Protein AF-A0A378VVY7-F1 (afdb_monomer_lite)

Sequence (62 aa):
MGSILKKIHKIIDGQENTGGFLILLSSNDKFSSFDSYDDWVENLEILKEYLQESHWIIKWVG

Secondary structure (DSSP, 8-state):
-------EEEEEE-TTTTSSEEEEEESSTT--TTSEEEEEESSHHHHHHHHHHTT-------

Organism: Neisseria gonorrhoeae (NCBI:txid485)

Radius of gyration: 12.65 Å; chains: 1; bounding box: 23×32×27 Å

pLDDT: mean 76.57, std 13.12, range [36.31, 91.12]

Foldseek 3Di:
DDPPQPKDWDWDPCCVPPQWIKIKIASDPVCDPPGIDIDIDNDDVVVVVVVVVVPDDDDDDD

Structure (mmCIF, N/CA/C/O backbone):
data_AF-A0A378VVY7-F1
#
_entry.id   AF-A0A378VVY7-F1
#
loop_
_atom_site.group_PDB
_atom_site.id
_atom_site.type_symbol
_atom_site.label_atom_id
_atom_site.label_alt_id
_atom_site.label_comp_id
_atom_site.label_asym_id
_atom_site.label_entity_id
_atom_site.label_seq_id
_atom_site.pdbx_PDB_ins_code
_atom_site.Cartn_x
_atom_site.Cartn_y
_atom_site.Cartn_z
_atom_site.occupancy
_atom_site.B_iso_or_equiv
_atom_site.auth_seq_id
_atom_site.auth_comp_id
_atom_site.auth_asym_id
_atom_site.auth_atom_id
_atom_site.pdbx_PDB_model_num
ATOM 1 N N . MET A 1 1 ? -14.628 18.169 -18.597 1.00 36.31 1 MET A N 1
ATOM 2 C CA . MET A 1 1 ? -14.274 16.745 -18.773 1.00 36.31 1 MET A CA 1
ATOM 3 C C . MET A 1 1 ? -13.523 16.285 -17.538 1.00 36.31 1 MET A C 1
ATOM 5 O O . MET A 1 1 ? -12.429 16.780 -17.311 1.00 36.31 1 MET A O 1
ATOM 9 N N . GLY A 1 2 ? -14.117 15.421 -16.715 1.00 42.81 2 GLY A N 1
ATOM 10 C CA . GLY A 1 2 ? -13.406 14.803 -15.596 1.00 42.81 2 GLY A CA 1
ATOM 11 C C . GLY A 1 2 ? -12.549 13.660 -16.122 1.00 42.81 2 GLY A C 1
ATOM 12 O O . GLY A 1 2 ? -13.085 12.690 -16.653 1.00 42.81 2 GLY A O 1
ATOM 13 N N . SER A 1 3 ? -11.230 13.789 -16.037 1.00 47.50 3 SER A N 1
ATOM 14 C CA . SER A 1 3 ? -10.321 12.687 -16.337 1.00 47.50 3 SER A CA 1
ATOM 15 C C . SER A 1 3 ? -10.520 11.611 -15.273 1.00 47.50 3 SER A C 1
ATOM 17 O O . SER A 1 3 ? -10.218 11.836 -14.103 1.00 47.50 3 SER A O 1
ATOM 19 N N . ILE A 1 4 ? -11.049 10.449 -15.656 1.00 50.47 4 ILE A N 1
ATOM 20 C CA . ILE A 1 4 ? -11.040 9.270 -14.788 1.00 50.47 4 ILE A CA 1
ATOM 21 C C . ILE A 1 4 ? -9.572 8.857 -14.675 1.00 50.47 4 ILE A C 1
ATOM 23 O O . ILE A 1 4 ? -9.020 8.269 -15.606 1.00 50.47 4 ILE A O 1
ATOM 27 N N . LEU A 1 5 ? -8.919 9.220 -13.569 1.00 53.12 5 LEU A N 1
ATOM 28 C CA . LEU A 1 5 ? -7.588 8.724 -13.236 1.00 53.12 5 LEU A CA 1
ATOM 29 C C . LEU A 1 5 ? -7.703 7.204 -13.083 1.00 53.12 5 LEU A C 1
ATOM 31 O O . LEU A 1 5 ? -8.182 6.707 -12.065 1.00 53.12 5 LEU A O 1
ATOM 35 N N . LYS A 1 6 ? -7.316 6.456 -14.120 1.00 54.56 6 LYS A N 1
ATOM 36 C CA . LYS A 1 6 ? -7.142 5.008 -14.012 1.00 54.56 6 LYS A CA 1
ATOM 37 C C . LYS A 1 6 ? -5.945 4.772 -13.101 1.00 54.56 6 LYS A C 1
ATOM 39 O O . LYS A 1 6 ? -4.808 4.859 -13.543 1.00 54.56 6 LYS A O 1
ATOM 44 N N . LYS A 1 7 ? -6.213 4.512 -11.825 1.00 66.44 7 LYS A N 1
ATOM 45 C CA . LYS A 1 7 ? -5.200 4.035 -10.890 1.00 66.44 7 LYS A CA 1
ATOM 46 C C . LYS A 1 7 ? -5.134 2.516 -10.980 1.00 66.44 7 LYS A C 1
ATOM 48 O O . LYS A 1 7 ? -6.133 1.830 -10.757 1.00 66.44 7 LYS A O 1
ATOM 53 N N . ILE A 1 8 ? -3.971 2.002 -11.345 1.00 64.19 8 ILE A N 1
ATOM 54 C CA . ILE A 1 8 ? -3.670 0.576 -11.334 1.00 64.19 8 ILE A CA 1
ATOM 55 C C . ILE A 1 8 ? -3.116 0.250 -9.957 1.00 64.19 8 ILE A C 1
ATOM 57 O O . ILE A 1 8 ? -2.218 0.927 -9.458 1.00 64.19 8 ILE A O 1
ATOM 61 N N . HIS A 1 9 ? -3.707 -0.773 -9.351 1.00 73.56 9 HIS A N 1
ATOM 62 C CA . HIS A 1 9 ? -3.370 -1.229 -8.016 1.00 73.56 9 HIS A CA 1
ATOM 63 C C . HIS A 1 9 ? -2.834 -2.647 -8.118 1.00 73.56 9 HIS A C 1
ATOM 65 O O . HIS A 1 9 ? -3.444 -3.494 -8.777 1.00 73.56 9 HIS A O 1
ATOM 71 N N . LYS A 1 10 ? -1.707 -2.911 -7.466 1.00 81.62 10 LYS A N 1
ATOM 72 C CA . LYS A 1 10 ? -1.172 -4.260 -7.307 1.00 81.62 10 LYS A CA 1
ATOM 73 C C . LYS A 1 10 ? -0.959 -4.511 -5.825 1.00 81.62 10 LYS A C 1
ATOM 75 O O . LYS A 1 10 ? -0.230 -3.767 -5.183 1.00 81.62 10 LYS A O 1
ATOM 80 N N . ILE A 1 11 ? -1.593 -5.555 -5.307 1.00 84.62 11 ILE A N 1
ATOM 81 C CA . ILE A 1 11 ? -1.361 -6.037 -3.947 1.00 84.62 11 ILE A CA 1
ATOM 82 C C . ILE A 1 11 ? -0.450 -7.251 -4.066 1.00 84.6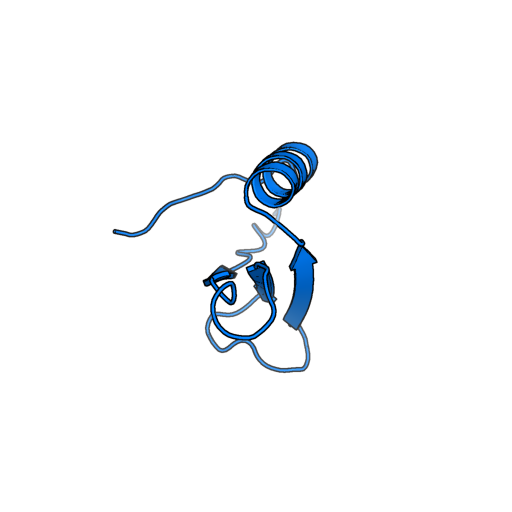2 11 ILE A C 1
ATOM 84 O O . ILE A 1 11 ? -0.749 -8.184 -4.815 1.00 84.62 11 IL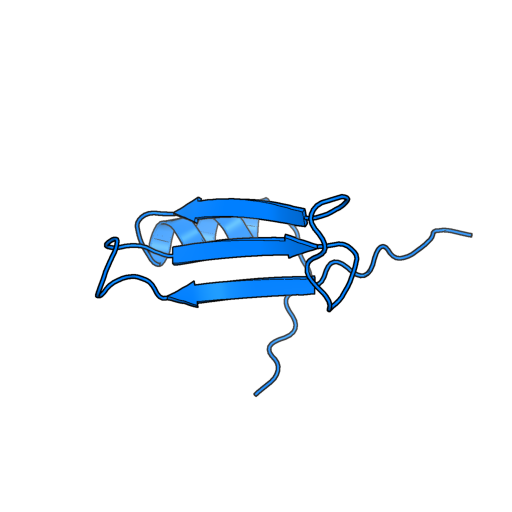E A O 1
ATOM 88 N N . ILE A 1 12 ? 0.680 -7.209 -3.377 1.00 86.12 12 ILE A N 1
ATOM 89 C CA . ILE A 1 12 ? 1.630 -8.311 -3.298 1.00 86.12 12 ILE A CA 1
ATOM 90 C C . ILE A 1 12 ? 1.506 -8.898 -1.899 1.00 86.12 12 ILE A C 1
ATOM 92 O O . ILE A 1 12 ? 1.735 -8.198 -0.913 1.00 86.12 12 ILE A O 1
ATOM 96 N N . ASP A 1 13 ? 1.132 -10.174 -1.827 1.00 86.00 13 ASP A N 1
ATOM 97 C CA . ASP A 1 13 ? 1.195 -10.927 -0.580 1.00 86.00 13 ASP A CA 1
ATOM 98 C C . ASP A 1 13 ? 2.664 -11.220 -0.264 1.00 86.00 13 ASP A C 1
ATOM 100 O O . ASP A 1 13 ? 3.351 -11.936 -0.997 1.00 86.00 13 ASP A O 1
ATOM 104 N N . GLY A 1 14 ? 3.159 -10.574 0.786 1.00 82.88 14 GLY A N 1
ATOM 105 C CA . GLY A 1 14 ? 4.511 -10.717 1.294 1.00 82.88 14 GLY A CA 1
ATOM 106 C C . GLY A 1 14 ? 4.560 -11.471 2.616 1.00 82.88 14 GLY A C 1
ATOM 107 O O . GLY A 1 14 ? 5.595 -11.395 3.276 1.00 82.88 14 GLY A O 1
ATOM 108 N N . GLN A 1 15 ? 3.500 -12.180 3.032 1.00 77.06 15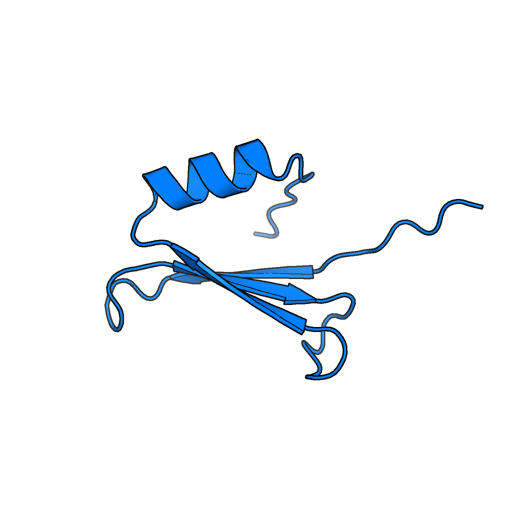 GLN A N 1
ATOM 109 C CA . GLN A 1 15 ? 3.460 -12.823 4.351 1.00 77.06 15 GLN A CA 1
ATOM 110 C C . GLN A 1 15 ? 4.660 -13.734 4.621 1.00 77.06 15 GLN A C 1
ATOM 112 O O . GLN A 1 15 ? 5.185 -13.728 5.729 1.00 77.06 15 GLN A O 1
ATOM 117 N N . GLU A 1 16 ? 5.148 -14.455 3.611 1.00 76.25 16 GLU A N 1
ATOM 118 C CA . GLU A 1 16 ? 6.303 -15.348 3.768 1.00 76.25 16 GLU A CA 1
ATOM 119 C C . GLU A 1 16 ? 7.643 -14.612 3.955 1.00 76.25 16 GLU A C 1
ATOM 121 O O . GLU A 1 16 ? 8.577 -15.188 4.505 1.00 76.25 16 GLU A O 1
ATOM 126 N N . ASN A 1 17 ? 7.755 -13.350 3.521 1.00 76.75 17 ASN A N 1
ATOM 127 C CA . ASN A 1 17 ? 9.021 -12.602 3.518 1.00 76.75 17 ASN A CA 1
ATOM 128 C C . ASN A 1 17 ? 9.038 -11.429 4.506 1.00 76.75 17 ASN A C 1
ATOM 130 O O . ASN A 1 17 ? 10.006 -11.249 5.240 1.00 76.75 17 ASN A O 1
ATOM 134 N N . THR A 1 18 ? 7.994 -10.604 4.502 1.00 77.38 18 THR A N 1
ATOM 135 C CA . THR A 1 18 ? 7.894 -9.366 5.292 1.00 77.38 18 THR A CA 1
ATOM 136 C C . THR A 1 18 ? 6.744 -9.396 6.294 1.00 77.38 18 THR A C 1
ATOM 138 O O . THR A 1 18 ? 6.620 -8.473 7.093 1.00 77.38 18 THR A O 1
ATOM 141 N N . GLY A 1 19 ? 5.922 -10.451 6.276 1.00 84.38 19 GLY A N 1
ATOM 142 C CA . GLY A 1 19 ? 4.828 -10.634 7.226 1.00 84.38 19 GLY A CA 1
ATOM 143 C C . GLY A 1 19 ? 3.601 -9.760 6.965 1.00 84.38 19 GLY A C 1
ATOM 144 O O . GLY A 1 19 ? 2.816 -9.590 7.883 1.00 84.38 19 GLY A O 1
ATOM 145 N N . GLY A 1 20 ? 3.426 -9.210 5.755 1.00 89.50 20 GLY A N 1
ATOM 146 C CA . GLY A 1 20 ? 2.291 -8.338 5.428 1.00 89.50 20 GLY A CA 1
ATOM 147 C C . GLY A 1 20 ? 2.031 -8.189 3.928 1.00 89.50 20 GLY A C 1
ATOM 148 O O . GLY A 1 20 ? 2.555 -8.948 3.111 1.00 89.50 20 GLY A O 1
ATOM 149 N N . PHE A 1 21 ? 1.232 -7.191 3.557 1.00 89.50 21 PHE A N 1
ATOM 150 C CA . PHE A 1 21 ? 0.843 -6.898 2.178 1.00 89.50 21 PHE A CA 1
ATOM 151 C C . PHE A 1 21 ? 1.465 -5.587 1.710 1.00 89.50 21 PHE A C 1
ATOM 153 O O . PHE A 1 21 ? 1.327 -4.556 2.366 1.00 89.50 21 PHE A O 1
ATOM 160 N N . LEU A 1 22 ? 2.105 -5.620 0.542 1.00 89.75 22 LEU A N 1
ATOM 161 C CA . LEU A 1 22 ? 2.580 -4.419 -0.139 1.00 89.75 22 LEU A CA 1
ATOM 162 C C . LEU A 1 22 ? 1.526 -3.967 -1.151 1.00 89.75 22 LEU A C 1
ATOM 164 O O . LEU A 1 22 ? 1.153 -4.718 -2.056 1.00 89.75 22 LEU A O 1
ATOM 168 N N . ILE A 1 23 ? 1.061 -2.737 -1.001 1.00 88.12 23 ILE A N 1
ATOM 169 C CA . ILE A 1 23 ? 0.086 -2.080 -1.862 1.00 88.12 23 ILE A CA 1
ATOM 170 C C . ILE A 1 23 ? 0.859 -1.149 -2.788 1.00 88.12 23 ILE A C 1
ATOM 172 O O . ILE A 1 23 ? 1.561 -0.256 -2.335 1.00 88.12 23 ILE A O 1
ATOM 176 N N . LEU A 1 24 ? 0.724 -1.341 -4.095 1.00 85.88 24 LEU A N 1
ATOM 177 C CA . LEU A 1 24 ? 1.331 -0.480 -5.104 1.00 85.88 24 LEU A CA 1
ATOM 178 C C . LEU A 1 24 ? 0.242 0.262 -5.864 1.00 85.88 24 LEU A C 1
ATOM 180 O O . LEU A 1 24 ? -0.707 -0.351 -6.358 1.00 85.88 24 LEU A O 1
ATOM 184 N N . LEU A 1 25 ? 0.427 1.567 -6.013 1.00 84.06 25 LEU A N 1
ATOM 185 C CA . LEU A 1 25 ? -0.462 2.500 -6.687 1.00 84.06 25 LEU A CA 1
ATOM 186 C C . LEU A 1 25 ? 0.288 3.134 -7.848 1.00 84.06 25 LEU A C 1
ATOM 188 O O . LEU A 1 25 ? 1.373 3.672 -7.654 1.00 84.06 25 LEU A O 1
ATOM 192 N N . SER A 1 26 ? -0.290 3.145 -9.044 1.00 81.75 26 SER A N 1
ATOM 193 C CA . SER A 1 26 ? 0.253 3.953 -10.135 1.00 81.75 26 SER A CA 1
ATOM 194 C C . SER A 1 26 ? -0.829 4.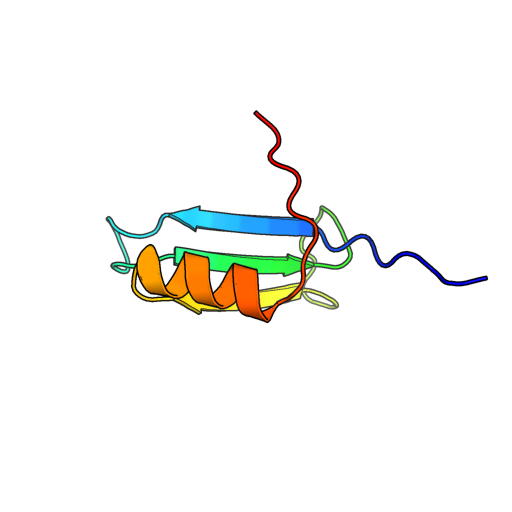475 -11.069 1.00 81.75 26 SER A C 1
ATOM 196 O O . SER A 1 26 ? -1.891 3.874 -11.224 1.00 81.75 26 SER A O 1
ATOM 198 N N . SER A 1 27 ? -0.560 5.613 -11.707 1.00 76.31 27 SER A N 1
ATOM 199 C CA . SER A 1 27 ? -1.372 6.142 -12.808 1.00 76.31 27 SER A CA 1
ATOM 200 C C . SER A 1 27 ? -1.163 5.376 -14.124 1.00 76.31 27 SER A C 1
ATOM 202 O O . SER A 1 27 ? -1.905 5.592 -15.084 1.00 76.31 27 SER A O 1
ATOM 204 N N . ASN A 1 28 ? -0.167 4.482 -14.182 1.00 73.88 28 ASN A N 1
ATOM 205 C CA . ASN A 1 28 ? 0.153 3.674 -15.352 1.00 73.88 28 ASN A CA 1
ATOM 206 C C . ASN A 1 28 ? 0.465 2.210 -14.999 1.00 73.88 28 ASN A C 1
ATOM 208 O O . ASN A 1 28 ? 0.736 1.851 -13.860 1.00 73.88 28 ASN A O 1
ATOM 212 N N . ASP A 1 29 ? 0.396 1.343 -16.004 1.00 70.62 29 ASP A N 1
ATOM 213 C CA . ASP A 1 29 ? 0.602 -0.108 -15.901 1.00 70.62 29 ASP A CA 1
ATOM 214 C C . ASP A 1 29 ? 2.072 -0.495 -15.732 1.00 70.62 29 ASP A C 1
ATOM 216 O O . ASP A 1 29 ? 2.390 -1.605 -15.310 1.00 70.62 29 ASP A O 1
ATOM 220 N N . LYS A 1 30 ? 2.972 0.437 -16.041 1.00 72.56 30 LYS A N 1
ATOM 221 C CA . LYS A 1 30 ? 4.417 0.247 -15.954 1.00 72.56 30 LYS A CA 1
ATOM 222 C C . LYS A 1 30 ? 4.969 0.492 -14.553 1.00 72.56 30 LYS A C 1
ATOM 224 O O . LYS A 1 30 ? 6.150 0.225 -14.357 1.00 72.56 30 LYS A O 1
ATOM 229 N N . PHE A 1 31 ? 4.154 0.996 -13.615 1.00 69.81 31 PHE A N 1
ATOM 230 C CA . PHE A 1 31 ? 4.584 1.399 -12.271 1.00 69.81 31 PHE A CA 1
ATOM 231 C C . PHE A 1 31 ? 5.885 2.218 -12.315 1.00 69.81 31 PHE A C 1
ATOM 233 O O . PHE A 1 31 ? 6.858 1.935 -11.618 1.00 69.81 31 PHE A O 1
ATOM 240 N N . SER A 1 32 ? 5.938 3.206 -13.212 1.00 69.88 32 SER A N 1
ATOM 241 C CA . SER A 1 32 ? 7.123 4.051 -13.369 1.00 69.88 32 SER A CA 1
ATOM 242 C C . SER A 1 32 ? 7.317 4.960 -12.154 1.00 69.88 32 SER A C 1
ATOM 244 O O . SER A 1 32 ? 6.352 5.582 -11.715 1.00 69.88 32 SER A O 1
ATOM 246 N N . SER A 1 33 ? 8.568 5.157 -11.732 1.00 67.31 33 SER A N 1
ATOM 247 C CA . SER A 1 33 ? 8.968 5.856 -10.497 1.00 67.31 33 SER A CA 1
ATOM 248 C C . SER A 1 33 ? 8.448 7.288 -10.309 1.00 67.31 33 SER A C 1
ATOM 250 O O . SER A 1 33 ? 8.543 7.821 -9.211 1.00 67.31 33 SER A O 1
ATOM 252 N N . PHE A 1 34 ? 7.949 7.939 -11.363 1.00 66.44 34 PHE A N 1
ATOM 253 C CA . PHE A 1 34 ? 7.515 9.339 -11.315 1.00 66.44 34 PHE A CA 1
ATOM 254 C C . PHE A 1 34 ? 6.058 9.533 -10.866 1.00 66.44 34 PHE A C 1
ATOM 256 O O . PHE A 1 34 ? 5.728 10.630 -10.439 1.00 66.44 34 PHE A O 1
ATOM 263 N N . ASP A 1 35 ? 5.219 8.4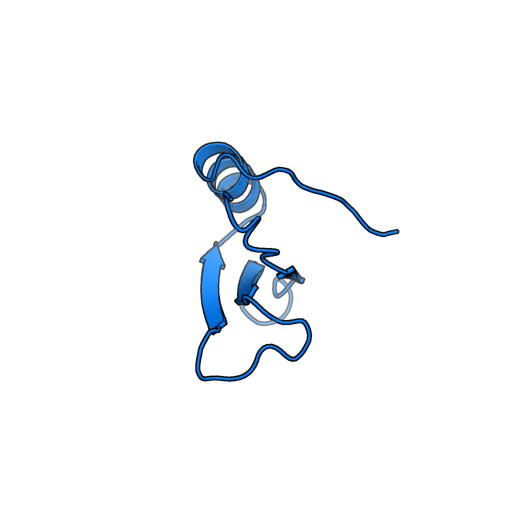91 -10.921 1.00 72.31 35 ASP A N 1
ATOM 264 C CA . ASP A 1 35 ? 3.795 8.521 -10.529 1.00 72.31 35 ASP A CA 1
ATOM 265 C C . ASP A 1 35 ? 3.382 7.168 -9.917 1.00 72.31 35 ASP A C 1
ATOM 267 O O . ASP A 1 35 ? 2.378 6.540 -10.288 1.00 72.31 35 ASP A O 1
ATOM 271 N N . SER A 1 36 ? 4.220 6.661 -9.019 1.00 80.88 36 SER A N 1
ATOM 272 C CA . SER A 1 36 ? 3.984 5.415 -8.300 1.00 80.88 36 SER A CA 1
ATOM 273 C C . SER A 1 36 ? 4.162 5.633 -6.806 1.00 80.88 36 SER A C 1
ATOM 275 O O . SER A 1 36 ? 5.145 6.242 -6.393 1.00 80.88 36 SER A O 1
ATOM 277 N N . TYR A 1 37 ? 3.229 5.108 -6.022 1.00 84.88 37 TYR A N 1
ATOM 278 C CA . TYR A 1 37 ? 3.271 5.121 -4.566 1.00 84.88 37 TYR A CA 1
ATOM 279 C C . TYR A 1 37 ? 3.177 3.691 -4.061 1.00 84.88 37 TYR A C 1
ATOM 281 O O . TYR A 1 37 ? 2.476 2.868 -4.655 1.00 84.88 37 TYR A O 1
ATOM 289 N N . ASP A 1 38 ? 3.860 3.413 -2.966 1.00 87.25 38 ASP A N 1
ATOM 290 C CA . ASP A 1 38 ? 3.748 2.169 -2.233 1.00 87.25 38 ASP A CA 1
ATOM 291 C C . ASP A 1 38 ? 3.277 2.426 -0.803 1.00 87.25 38 ASP A C 1
ATOM 293 O O . ASP A 1 38 ? 3.508 3.490 -0.230 1.00 87.25 38 ASP A O 1
ATOM 297 N N . ASP A 1 39 ? 2.561 1.449 -0.266 1.00 89.62 39 ASP A N 1
ATOM 298 C CA . ASP A 1 39 ? 2.084 1.426 1.108 1.00 89.62 39 ASP A CA 1
ATOM 299 C C . ASP A 1 39 ? 2.133 -0.012 1.629 1.00 89.62 39 ASP A C 1
ATOM 301 O O . ASP A 1 39 ? 2.117 -0.967 0.845 1.00 89.62 39 ASP A O 1
ATOM 305 N N . TRP A 1 40 ? 2.194 -0.192 2.941 1.00 90.69 40 TRP A N 1
ATOM 306 C CA . TRP A 1 40 ? 2.335 -1.509 3.548 1.00 90.69 40 TRP A CA 1
ATOM 307 C C . TRP A 1 40 ? 1.390 -1.682 4.727 1.00 90.69 40 TRP A C 1
ATOM 309 O O . TRP A 1 40 ? 1.280 -0.817 5.593 1.00 90.69 40 TRP A O 1
ATOM 319 N N . VAL A 1 41 ? 0.731 -2.839 4.770 1.00 91.12 41 VAL A N 1
ATOM 320 C CA . VAL A 1 41 ? -0.191 -3.205 5.847 1.00 91.12 41 VAL A CA 1
ATOM 321 C C . VAL A 1 41 ? 0.154 -4.579 6.402 1.00 91.12 41 VAL A C 1
ATOM 323 O O . VAL A 1 41 ? 0.495 -5.503 5.665 1.00 91.12 41 VAL A O 1
ATOM 326 N N . GLU A 1 42 ? 0.041 -4.725 7.717 1.00 90.69 42 GLU A N 1
ATOM 327 C CA . GLU A 1 42 ? 0.546 -5.895 8.445 1.00 90.69 42 GLU A CA 1
ATOM 328 C C . GLU A 1 42 ? -0.264 -7.167 8.186 1.00 90.69 42 GLU A C 1
ATOM 330 O O . GLU A 1 42 ? 0.258 -8.270 8.274 1.00 90.69 42 GLU A O 1
ATOM 335 N N . ASN A 1 43 ? -1.559 -7.051 7.900 1.00 90.00 43 ASN A N 1
ATOM 336 C CA . ASN A 1 43 ? -2.423 -8.220 7.800 1.00 90.00 43 ASN A CA 1
ATOM 337 C C . ASN A 1 43 ? -3.659 -7.965 6.929 1.00 90.00 43 ASN A C 1
ATOM 339 O O . ASN A 1 43 ? -3.925 -6.856 6.462 1.00 90.00 43 ASN A O 1
ATOM 343 N N . LEU A 1 44 ? -4.420 -9.037 6.706 1.00 88.06 44 LEU A N 1
ATOM 344 C CA . LEU A 1 44 ? -5.586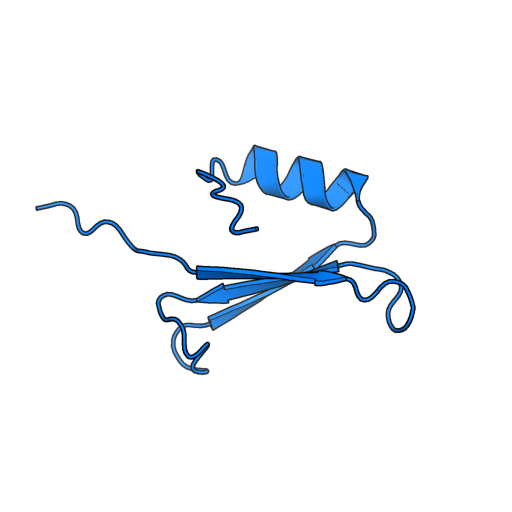 -9.031 5.831 1.00 88.06 44 LEU A CA 1
ATOM 345 C C . LEU A 1 44 ? -6.742 -8.183 6.382 1.00 88.06 44 LEU A C 1
ATOM 347 O O . LEU A 1 44 ? -7.544 -7.680 5.598 1.00 88.06 44 LEU A O 1
ATOM 351 N N . GLU A 1 45 ? -6.866 -8.048 7.703 1.00 91.12 45 GLU A N 1
ATOM 352 C CA . GLU A 1 45 ? -7.911 -7.228 8.325 1.00 91.12 45 GLU A CA 1
ATOM 353 C C . GLU A 1 45 ? -7.646 -5.748 8.052 1.00 91.12 45 GLU A C 1
ATOM 355 O O . GLU A 1 45 ? -8.501 -5.080 7.473 1.00 91.12 45 GLU A O 1
ATOM 360 N N . ILE A 1 46 ? -6.417 -5.287 8.302 1.00 91.06 46 ILE A N 1
ATOM 361 C CA . ILE A 1 46 ? -5.990 -3.913 8.002 1.00 91.06 46 ILE A CA 1
ATOM 362 C C . ILE A 1 46 ? -6.071 -3.637 6.497 1.00 91.06 46 ILE A C 1
ATOM 364 O O . ILE A 1 46 ? -6.527 -2.573 6.091 1.00 91.06 46 ILE A O 1
ATOM 368 N N . LEU A 1 47 ? -5.707 -4.599 5.642 1.00 88.56 47 LEU A N 1
ATOM 369 C CA . LEU A 1 47 ? -5.859 -4.447 4.192 1.00 88.56 47 LEU A CA 1
ATOM 370 C C . LEU A 1 47 ? -7.321 -4.213 3.784 1.00 88.56 47 LEU A C 1
ATOM 372 O O . LEU A 1 47 ? -7.596 -3.402 2.899 1.00 88.56 47 LEU A O 1
ATOM 376 N N . LYS A 1 48 ? -8.270 -4.925 4.401 1.00 86.75 48 LYS A N 1
ATOM 377 C CA . LYS A 1 48 ? -9.700 -4.739 4.119 1.00 86.75 48 LYS A CA 1
ATOM 378 C C . LYS A 1 48 ? -10.172 -3.361 4.563 1.00 86.75 48 LYS A C 1
ATOM 380 O O . LYS A 1 48 ? -10.855 -2.703 3.782 1.00 86.75 48 LYS A O 1
ATOM 385 N N . GLU A 1 49 ? -9.790 -2.929 5.760 1.00 89.88 49 GLU A N 1
ATOM 386 C CA . GLU A 1 49 ? -10.125 -1.600 6.282 1.00 89.88 49 GLU A CA 1
ATOM 387 C C . GLU A 1 49 ? -9.542 -0.499 5.393 1.00 89.88 49 GLU A C 1
ATOM 389 O O . GLU A 1 49 ? -10.283 0.359 4.917 1.00 89.88 49 GLU A O 1
ATOM 394 N N . TYR A 1 50 ? -8.259 -0.604 5.040 1.00 87.81 50 TYR A N 1
ATOM 395 C CA . TYR A 1 50 ? -7.575 0.302 4.118 1.00 87.81 50 TYR A CA 1
ATOM 396 C C . TYR A 1 50 ? -8.341 0.459 2.799 1.00 87.81 50 TYR A C 1
ATOM 398 O O . TYR A 1 50 ? -8.618 1.565 2.332 1.00 87.81 50 TYR A O 1
ATOM 406 N N . LEU A 1 51 ? -8.740 -0.663 2.197 1.00 84.12 51 LEU A N 1
ATOM 407 C CA . LEU A 1 51 ? -9.506 -0.667 0.955 1.00 84.12 51 LEU A CA 1
ATOM 408 C C . LEU A 1 51 ? -10.911 -0.068 1.131 1.00 84.12 51 LEU A C 1
ATOM 410 O O . LEU A 1 51 ? -11.403 0.584 0.208 1.00 84.12 51 LEU A O 1
ATOM 414 N N . GLN A 1 52 ? -11.554 -0.239 2.286 1.00 84.19 52 GLN A N 1
ATOM 415 C CA . GLN A 1 52 ? -12.857 0.366 2.576 1.00 84.19 52 GLN A CA 1
ATOM 416 C C . GLN A 1 52 ? -12.766 1.886 2.757 1.00 84.19 52 GLN A C 1
ATOM 418 O O . GLN A 1 52 ? -13.556 2.611 2.148 1.00 84.19 52 GLN A O 1
ATOM 423 N N . GLU A 1 53 ? -11.794 2.370 3.530 1.00 85.19 53 GLU A N 1
ATOM 424 C CA . GLU A 1 53 ? -11.557 3.803 3.767 1.00 85.19 53 GLU A CA 1
ATOM 425 C C . GLU A 1 53 ? -11.153 4.546 2.492 1.00 85.19 53 GLU A C 1
ATOM 427 O O . GLU A 1 53 ? -11.461 5.723 2.308 1.00 85.19 53 GLU A O 1
ATOM 432 N N . SER A 1 54 ? -10.512 3.841 1.563 1.00 77.94 54 SER A N 1
ATOM 433 C CA . SER A 1 54 ? -10.063 4.416 0.301 1.00 77.94 54 SER A CA 1
ATOM 434 C C . SER A 1 54 ? -11.201 4.851 -0.640 1.00 77.94 54 SER A C 1
ATOM 436 O O . SER A 1 54 ? -10.967 5.620 -1.578 1.00 77.94 54 SER A O 1
ATOM 438 N N . HIS A 1 55 ? -12.432 4.365 -0.416 1.00 74.31 55 HIS A N 1
ATOM 439 C CA . HIS A 1 55 ? -13.584 4.533 -1.311 1.00 74.31 55 HIS A CA 1
ATOM 440 C C . HIS A 1 55 ? -13.316 4.091 -2.767 1.00 74.31 55 HIS A C 1
ATOM 442 O O . HIS A 1 55 ? -13.902 4.624 -3.715 1.00 74.31 55 HIS A O 1
ATOM 448 N N . TRP A 1 56 ? -12.422 3.121 -2.978 1.00 74.56 56 TRP A N 1
ATOM 449 C CA . TRP A 1 56 ? -12.064 2.654 -4.317 1.00 74.56 56 TRP A CA 1
ATOM 450 C C . TRP A 1 56 ? -13.088 1.682 -4.910 1.00 74.56 56 TRP A C 1
ATOM 452 O O . TRP A 1 56 ? -13.689 0.855 -4.226 1.00 74.56 56 TRP A O 1
ATOM 462 N N . ILE A 1 57 ? -13.235 1.736 -6.237 1.00 66.62 57 ILE A N 1
ATOM 463 C CA . ILE A 1 57 ? -13.954 0.713 -7.003 1.00 66.62 57 ILE A CA 1
ATOM 464 C C . ILE A 1 57 ? -12.960 -0.400 -7.335 1.00 66.62 57 ILE A C 1
ATOM 466 O O . ILE A 1 57 ? -12.141 -0.265 -8.247 1.00 66.62 57 ILE A O 1
ATOM 470 N N . ILE A 1 58 ? -13.031 -1.502 -6.594 1.00 69.38 58 ILE A N 1
ATOM 471 C CA . ILE A 1 58 ? -12.135 -2.645 -6.781 1.00 69.38 58 ILE A CA 1
ATOM 472 C C . ILE A 1 58 ? -12.670 -3.530 -7.906 1.00 69.38 58 ILE A C 1
ATOM 474 O O . ILE A 1 58 ? -13.782 -4.055 -7.832 1.00 69.38 58 ILE A O 1
ATOM 478 N N . LYS A 1 59 ? -11.856 -3.727 -8.946 1.00 68.62 59 LYS A N 1
ATOM 479 C CA . LYS A 1 59 ? -12.119 -4.701 -10.007 1.00 68.62 59 LYS A CA 1
ATOM 480 C C . LYS A 1 59 ? -11.077 -5.810 -9.947 1.00 68.62 59 LYS A C 1
ATOM 482 O O . LYS A 1 59 ? -9.950 -5.623 -10.397 1.00 68.62 59 LYS A O 1
ATOM 487 N N . TRP A 1 60 ? -11.477 -6.963 -9.425 1.00 68.25 60 TRP A N 1
ATOM 488 C CA . TRP A 1 60 ? -10.656 -8.168 -9.448 1.00 68.25 60 TRP A CA 1
ATOM 489 C C . TRP A 1 60 ? -10.557 -8.687 -10.886 1.00 68.25 60 TRP A C 1
ATOM 491 O O . TRP A 1 60 ? -11.574 -8.897 -11.549 1.00 68.25 60 TRP A O 1
ATOM 501 N N . VAL A 1 61 ? -9.333 -8.848 -11.380 1.00 65.38 61 VAL A N 1
ATOM 502 C CA . VAL A 1 61 ? -9.048 -9.589 -12.611 1.00 65.38 61 VAL A CA 1
ATOM 503 C C . VAL A 1 61 ? -8.602 -10.985 -12.187 1.00 65.38 61 VAL A C 1
ATOM 505 O O . VAL A 1 61 ? -7.660 -11.107 -11.407 1.00 65.38 61 VAL A O 1
ATOM 508 N N . GLY A 1 62 ? -9.373 -11.996 -12.591 1.00 50.69 62 GLY A N 1
ATOM 509 C CA . GLY A 1 62 ? -9.086 -13.410 -12.333 1.00 50.69 62 GLY A CA 1
ATOM 510 C C . GLY A 1 62 ? -8.130 -14.008 -13.349 1.00 50.69 62 GLY A C 1
ATOM 511 O O . GLY A 1 62 ? -7.964 -13.392 -14.428 1.00 50.69 62 GLY A O 1
#